Protein AF-A0A955DFS2-F1 (afdb_monomer_lite)

pLDDT: mean 90.97, std 10.96, range [37.75, 98.5]

Sequence (119 aa):
AGEAPHAYRSMLAGGVNVALGTDSILCLDTPDRISTLDEMRLLRRRDGTDPVTLLAMATIHGARALGFDEGLVEFSPGPMLGVLAVDGAGDDPLDAALRGNAPPRWVAGPFPCPPDALR

Foldseek 3Di:
DDDDPDCVVVCVVVVHLAADAQPDLVSDPCNPDGDLLVVLLVCCVPPVDDLVVSVCNHAQSVCVVVQFDSVQRDPDPDHHQFDKDAAADDPCRSSRSSPDDDDIDTPTDNDDQDPPGGD

Structure (mmCIF, N/CA/C/O backbone):
data_AF-A0A955DFS2-F1
#
_entry.id   AF-A0A955DFS2-F1
#
loop_
_atom_site.group_PDB
_atom_site.id
_atom_site.type_symbol
_atom_site.label_atom_id
_atom_site.label_alt_id
_atom_site.label_comp_id
_atom_site.label_asym_id
_atom_site.label_entity_id
_atom_site.label_seq_id
_atom_site.pdbx_PDB_ins_code
_atom_site.Cartn_x
_atom_site.Cartn_y
_atom_site.Cartn_z
_atom_site.occupancy
_atom_site.B_iso_or_equiv
_atom_site.auth_seq_id
_atom_site.auth_comp_id
_atom_site.auth_asym_id
_atom_site.auth_atom_id
_atom_site.pdbx_PDB_model_num
ATOM 1 N N . ALA A 1 1 ? -0.514 13.167 25.883 1.00 37.75 1 ALA A N 1
ATOM 2 C CA . ALA A 1 1 ? -1.988 13.134 25.859 1.00 37.75 1 ALA A CA 1
ATOM 3 C C . ALA A 1 1 ? -2.371 12.654 24.471 1.00 37.75 1 ALA A C 1
ATOM 5 O O . ALA A 1 1 ? -2.061 13.353 23.520 1.00 37.75 1 ALA A O 1
ATOM 6 N N . GLY A 1 2 ? -2.822 11.405 24.345 1.00 46.41 2 GLY A N 1
ATOM 7 C CA . GLY A 1 2 ? -2.987 10.758 23.041 1.00 46.41 2 GLY A CA 1
ATOM 8 C C . GLY A 1 2 ? -4.251 11.252 22.354 1.00 46.41 2 GLY A C 1
ATOM 9 O O . GLY A 1 2 ? -5.327 11.173 22.944 1.00 46.41 2 GLY A O 1
ATOM 10 N N . GLU A 1 3 ? -4.108 11.787 21.145 1.00 55.16 3 GLU A N 1
ATOM 11 C CA . GLU A 1 3 ? -5.237 12.095 20.272 1.00 55.16 3 GLU A CA 1
ATOM 12 C C . GLU A 1 3 ? -6.097 10.845 20.058 1.00 55.16 3 GLU A C 1
ATOM 14 O O . GLU A 1 3 ? -5.605 9.712 20.061 1.00 55.16 3 GLU A O 1
ATOM 19 N N . ALA A 1 4 ? -7.405 11.051 19.899 1.00 67.69 4 ALA A N 1
ATOM 20 C CA . ALA A 1 4 ? -8.310 9.971 19.541 1.00 67.69 4 ALA A CA 1
ATOM 21 C C . ALA A 1 4 ? -7.823 9.295 18.241 1.00 67.69 4 ALA A C 1
ATOM 23 O O . ALA A 1 4 ? -7.357 9.990 17.335 1.00 67.69 4 ALA A O 1
ATOM 24 N N . PRO A 1 5 ? -7.923 7.958 18.123 1.00 79.44 5 PRO A N 1
ATOM 25 C CA . PRO A 1 5 ? -7.498 7.260 16.917 1.00 79.44 5 PRO A CA 1
ATOM 26 C C . PRO A 1 5 ? -8.236 7.811 15.691 1.00 79.44 5 PRO A C 1
ATOM 28 O O . PRO A 1 5 ? -9.442 8.061 15.743 1.00 79.44 5 PRO A O 1
ATOM 31 N N . HIS A 1 6 ? -7.504 7.990 14.589 1.00 89.00 6 HIS A N 1
ATOM 32 C CA . HIS A 1 6 ? -8.045 8.530 13.343 1.00 89.00 6 HIS A CA 1
ATOM 33 C C . HIS A 1 6 ? -9.314 7.775 12.906 1.00 89.00 6 HIS A C 1
ATOM 35 O O . HIS A 1 6 ? -9.355 6.542 12.903 1.00 89.00 6 HIS A O 1
A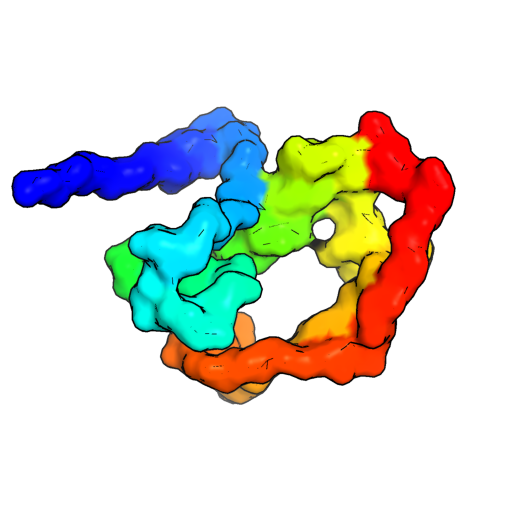TOM 41 N N . ALA A 1 7 ? -10.341 8.501 12.461 1.00 94.56 7 ALA A N 1
ATOM 42 C CA . ALA A 1 7 ? -11.666 7.957 12.145 1.00 94.56 7 ALA A CA 1
ATOM 43 C C . ALA A 1 7 ? -11.748 7.198 10.800 1.00 94.56 7 ALA A C 1
ATOM 45 O O . ALA A 1 7 ? -12.828 7.073 10.221 1.00 94.56 7 ALA A O 1
ATOM 46 N N . TYR A 1 8 ? -10.630 6.673 10.283 1.00 96.12 8 TYR A N 1
ATOM 47 C CA . TYR A 1 8 ? -10.581 6.114 8.924 1.00 96.12 8 TYR A CA 1
ATOM 48 C C . TYR A 1 8 ? -11.498 4.899 8.756 1.00 96.12 8 TYR A C 1
ATOM 50 O O . TYR A 1 8 ? -12.068 4.714 7.689 1.00 96.12 8 TYR A O 1
ATOM 58 N N . ARG A 1 9 ? -11.694 4.089 9.806 1.00 95.38 9 ARG A N 1
ATOM 59 C CA . ARG A 1 9 ? -12.617 2.946 9.745 1.00 95.38 9 ARG A CA 1
ATOM 60 C C . ARG A 1 9 ? -14.060 3.396 9.519 1.00 95.38 9 ARG A C 1
ATOM 62 O O . ARG A 1 9 ? -14.763 2.803 8.710 1.00 95.38 9 ARG A O 1
ATOM 69 N N . SER A 1 10 ? -14.485 4.464 10.195 1.00 96.50 10 SER A N 1
ATOM 70 C CA . SER A 1 10 ? -15.816 5.050 10.000 1.00 96.50 10 SER A CA 1
ATOM 71 C C . SER A 1 10 ? -15.948 5.687 8.617 1.00 96.50 10 SER A C 1
ATOM 73 O O . SER A 1 10 ? -16.996 5.573 7.993 1.00 96.50 10 SER A O 1
ATOM 75 N N . MET A 1 11 ? -14.880 6.313 8.114 1.00 97.75 11 MET A N 1
ATOM 76 C CA . MET A 1 11 ? -14.828 6.846 6.749 1.00 97.75 11 MET A CA 1
ATOM 77 C C . MET A 1 11 ? -14.973 5.729 5.704 1.00 97.75 11 MET A C 1
ATOM 79 O O . MET A 1 11 ? -15.831 5.832 4.831 1.00 97.75 11 MET A O 1
ATOM 83 N N . LEU A 1 12 ? -14.215 4.633 5.839 1.00 97.56 12 LEU A N 1
ATOM 84 C CA . LEU A 1 12 ? -14.329 3.445 4.985 1.00 97.56 12 LEU A CA 1
ATOM 85 C C . LEU A 1 12 ? -15.746 2.858 5.026 1.00 97.56 12 LEU A C 1
ATOM 87 O O . LEU A 1 12 ? -16.335 2.603 3.980 1.00 97.56 12 LEU A O 1
ATOM 91 N N . ALA A 1 13 ? -16.322 2.699 6.221 1.00 96.75 13 ALA A N 1
ATOM 92 C CA . ALA A 1 13 ? -17.693 2.212 6.387 1.00 96.75 13 ALA A CA 1
ATOM 93 C C . ALA A 1 13 ? -18.740 3.148 5.752 1.00 96.75 13 ALA A C 1
ATOM 95 O O . ALA A 1 13 ? -19.791 2.689 5.311 1.00 96.75 13 ALA A O 1
ATOM 96 N N . GLY A 1 14 ? -18.447 4.449 5.682 1.00 97.88 14 GLY A N 1
ATOM 97 C CA . GLY A 1 14 ? -19.254 5.455 4.992 1.00 97.88 14 GLY A CA 1
ATOM 98 C C . GLY A 1 14 ? -19.018 5.543 3.480 1.00 97.88 14 GLY A C 1
ATOM 99 O O . GLY A 1 14 ? -19.594 6.420 2.844 1.00 97.88 14 GLY A O 1
ATOM 100 N N . GLY A 1 15 ? -18.172 4.684 2.899 1.00 97.31 15 GLY A N 1
ATOM 101 C CA . GLY A 1 15 ? -17.862 4.687 1.465 1.00 97.31 15 GLY A CA 1
ATOM 102 C C . GLY A 1 15 ? -16.876 5.774 1.023 1.00 97.31 15 GLY A C 1
ATOM 103 O O . GLY A 1 15 ? -16.741 6.031 -0.172 1.00 97.31 15 GLY A O 1
ATOM 104 N N . VAL A 1 16 ? -16.180 6.424 1.959 1.00 98.31 16 VAL A N 1
ATOM 105 C CA . VAL A 1 16 ? -15.138 7.409 1.640 1.00 98.31 16 VAL A CA 1
ATOM 106 C C . VAL A 1 16 ? -13.901 6.692 1.095 1.00 98.31 16 VAL A C 1
ATOM 108 O O . VAL A 1 16 ? -13.440 5.705 1.670 1.00 98.31 16 VAL A O 1
ATOM 111 N N . ASN A 1 17 ? -13.315 7.224 0.018 1.00 98.06 17 ASN A N 1
ATOM 112 C CA . ASN A 1 17 ? -12.023 6.764 -0.488 1.00 98.06 17 ASN A CA 1
ATOM 113 C C . ASN A 1 17 ? -10.907 7.142 0.498 1.00 98.06 17 ASN A C 1
ATOM 115 O O . ASN A 1 17 ? -10.487 8.297 0.552 1.00 98.06 17 ASN A O 1
ATOM 119 N N . VAL A 1 18 ? -10.429 6.169 1.273 1.00 98.19 18 VAL A N 1
ATOM 120 C CA . VAL A 1 18 ? -9.313 6.358 2.208 1.00 98.19 18 VAL A CA 1
ATOM 121 C C . VAL A 1 18 ? -8.048 5.751 1.613 1.00 98.19 18 VAL A C 1
ATOM 123 O O . VAL A 1 18 ? -8.006 4.550 1.355 1.00 98.19 18 VAL A O 1
ATOM 126 N N . ALA A 1 19 ? -7.013 6.571 1.444 1.00 98.00 19 ALA A N 1
ATOM 127 C CA . ALA A 1 19 ? -5.682 6.148 1.020 1.00 98.00 19 ALA A CA 1
ATOM 128 C C . ALA A 1 19 ? -4.678 6.216 2.181 1.00 98.00 19 ALA A C 1
ATOM 130 O O . ALA A 1 19 ? -4.925 6.889 3.185 1.00 98.00 19 ALA A O 1
ATOM 131 N N . LEU A 1 20 ? -3.547 5.524 2.041 1.00 96.62 20 LEU A N 1
ATOM 132 C CA . LEU A 1 20 ? -2.426 5.626 2.977 1.00 96.62 20 LEU A CA 1
ATOM 133 C C . LEU A 1 20 ? -1.437 6.710 2.547 1.00 96.62 20 LEU A C 1
ATOM 135 O O . LEU A 1 20 ? -1.075 6.810 1.377 1.00 96.62 20 LEU A O 1
ATOM 139 N N . GLY A 1 21 ? -0.956 7.468 3.527 1.00 92.31 21 GLY A N 1
ATOM 140 C CA . GLY A 1 21 ? 0.165 8.386 3.392 1.00 92.31 21 GLY A CA 1
ATOM 141 C C . GLY A 1 21 ? 1.051 8.269 4.624 1.00 92.31 21 GLY A C 1
ATOM 142 O O . GLY A 1 21 ? 0.545 8.132 5.732 1.00 92.31 21 GLY A O 1
ATOM 143 N N . THR A 1 22 ? 2.363 8.307 4.420 1.00 88.06 22 THR A N 1
ATOM 144 C CA . THR A 1 22 ? 3.373 8.195 5.486 1.00 88.06 22 THR A CA 1
ATOM 145 C C . THR A 1 22 ? 3.568 9.492 6.266 1.00 88.06 22 THR A C 1
ATOM 147 O O . THR A 1 22 ? 4.25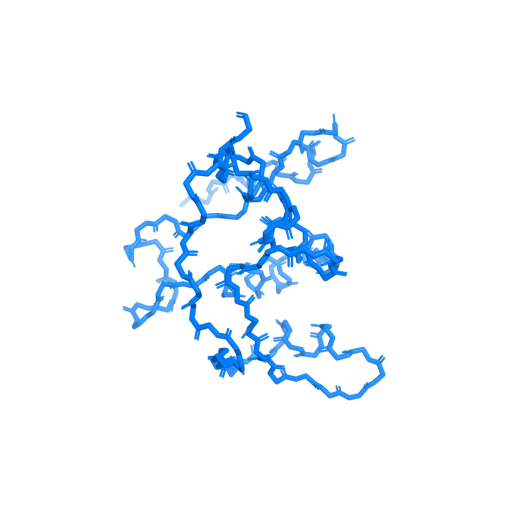8 9.497 7.278 1.00 88.06 22 THR A O 1
ATOM 150 N N . ASP A 1 23 ? 3.036 10.606 5.750 1.00 80.06 23 ASP A N 1
ATOM 151 C CA . ASP A 1 23 ? 3.483 11.951 6.120 1.00 80.06 23 ASP A CA 1
ATOM 152 C C . ASP A 1 23 ? 5.017 12.081 5.928 1.00 80.06 23 ASP A C 1
ATOM 154 O O . ASP A 1 23 ? 5.619 11.389 5.093 1.00 80.06 23 ASP A O 1
ATOM 158 N N . SER A 1 24 ? 5.655 12.999 6.648 1.00 74.25 24 SER A N 1
ATOM 159 C CA . SER A 1 24 ? 7.100 13.203 6.666 1.00 74.25 24 SER A CA 1
ATOM 160 C C . SER A 1 24 ? 7.835 12.191 7.554 1.00 74.25 24 SER A C 1
ATOM 162 O O . SER A 1 24 ? 7.270 11.604 8.472 1.00 74.25 24 SER A O 1
ATOM 164 N N . ILE A 1 25 ? 9.151 12.057 7.347 1.00 73.12 25 ILE A N 1
ATOM 165 C CA . ILE A 1 25 ? 10.027 11.168 8.136 1.00 73.12 25 ILE A CA 1
ATOM 166 C C . ILE A 1 25 ? 9.967 11.418 9.655 1.00 73.12 25 ILE A C 1
ATOM 168 O O . ILE A 1 25 ? 10.268 10.522 10.436 1.00 73.12 25 ILE A O 1
ATOM 172 N N . LEU A 1 26 ? 9.562 12.623 10.078 1.00 68.19 26 LEU A N 1
ATOM 173 C CA . LEU A 1 26 ? 9.408 12.993 11.490 1.00 68.19 26 LEU A CA 1
ATOM 174 C C . LEU A 1 26 ? 8.252 12.255 12.179 1.00 68.19 26 LEU A C 1
ATOM 176 O O . LEU A 1 26 ? 8.183 12.244 13.406 1.00 68.19 26 LEU A O 1
ATOM 180 N N . CYS A 1 27 ? 7.356 11.658 11.397 1.00 64.19 27 CYS A N 1
ATOM 181 C CA . CYS A 1 27 ? 6.148 10.988 11.858 1.00 64.19 27 CYS A CA 1
ATOM 182 C C . CYS A 1 27 ? 6.283 9.455 11.874 1.00 64.19 27 CYS A C 1
ATOM 184 O O . CYS A 1 27 ? 5.307 8.775 12.181 1.00 64.19 27 CYS A O 1
ATOM 186 N N . LEU A 1 28 ? 7.464 8.909 11.548 1.00 64.31 28 LEU A N 1
ATOM 187 C CA . LEU A 1 28 ? 7.667 7.474 11.334 1.00 64.31 28 LEU A CA 1
ATOM 188 C C . LEU A 1 28 ? 8.429 6.794 12.475 1.00 64.31 28 LEU A C 1
ATOM 190 O O . LEU A 1 28 ? 9.473 7.267 12.919 1.00 64.31 28 LEU A O 1
ATOM 194 N N . ASP A 1 29 ? 7.967 5.598 12.847 1.00 67.81 29 ASP A N 1
ATOM 195 C CA . ASP A 1 29 ? 8.680 4.683 13.754 1.00 67.81 29 ASP A CA 1
ATOM 196 C C . ASP A 1 29 ? 9.889 3.998 13.076 1.00 67.81 29 ASP A C 1
ATOM 198 O O . ASP A 1 29 ? 10.706 3.353 13.737 1.00 67.81 29 ASP A O 1
ATOM 202 N N . THR A 1 30 ? 10.012 4.134 11.751 1.00 64.31 30 THR A N 1
ATOM 203 C CA . THR A 1 30 ? 11.130 3.654 10.925 1.00 64.31 30 THR A CA 1
ATOM 204 C C . THR A 1 30 ? 11.881 4.845 10.322 1.00 64.31 30 THR A C 1
ATOM 206 O O . THR A 1 30 ? 11.694 5.167 9.148 1.00 64.31 30 THR A O 1
ATOM 209 N N . PRO A 1 31 ? 12.727 5.548 11.096 1.00 69.06 31 PRO A N 1
ATOM 210 C CA . PRO A 1 31 ? 13.369 6.786 10.648 1.00 69.06 31 PRO A CA 1
ATOM 211 C C . PRO A 1 31 ? 14.369 6.576 9.499 1.00 69.06 31 PRO A C 1
ATOM 213 O O . PRO A 1 31 ? 14.875 7.541 8.937 1.00 69.06 31 PRO A O 1
ATOM 216 N N . ASP A 1 32 ? 14.680 5.329 9.153 1.00 76.56 32 ASP A N 1
ATOM 217 C CA . ASP A 1 32 ? 15.550 4.936 8.051 1.00 76.56 32 ASP A CA 1
ATOM 218 C C . ASP A 1 32 ? 14.809 4.747 6.714 1.00 76.56 32 ASP A C 1
ATOM 220 O O . ASP A 1 32 ? 15.467 4.645 5.676 1.00 76.56 32 ASP A O 1
ATOM 224 N N . ARG A 1 33 ? 13.464 4.713 6.698 1.00 79.38 33 ARG A N 1
ATOM 225 C CA . ARG A 1 33 ? 12.686 4.523 5.461 1.00 79.38 33 ARG A CA 1
ATOM 226 C C . ARG A 1 33 ? 11.263 5.084 5.521 1.00 79.38 33 ARG A C 1
ATOM 228 O O . ARG A 1 33 ? 10.575 4.979 6.527 1.00 79.38 33 ARG A O 1
ATOM 235 N N . ILE A 1 34 ? 10.804 5.601 4.381 1.00 85.56 34 ILE A N 1
ATOM 236 C CA . ILE A 1 34 ? 9.432 6.076 4.158 1.00 85.56 34 ILE A CA 1
ATOM 237 C C . ILE A 1 34 ? 8.724 5.063 3.251 1.00 85.56 34 ILE A C 1
ATOM 239 O O . ILE A 1 34 ? 9.129 4.892 2.100 1.00 85.56 34 ILE A O 1
ATOM 243 N N . SER A 1 35 ? 7.709 4.354 3.760 1.00 90.88 35 SER A N 1
ATOM 244 C CA . SER A 1 35 ? 7.062 3.258 3.024 1.00 90.88 35 SER A CA 1
ATOM 245 C C . SER A 1 35 ? 5.587 3.073 3.373 1.00 90.88 35 SER A C 1
ATOM 247 O O . SER A 1 35 ? 5.233 2.802 4.517 1.00 90.88 35 SER A O 1
ATOM 249 N N . THR A 1 36 ? 4.726 3.070 2.354 1.00 94.69 36 THR A N 1
ATOM 250 C CA . THR A 1 36 ? 3.300 2.737 2.500 1.00 94.69 36 THR A CA 1
ATOM 251 C C . THR A 1 36 ? 3.078 1.316 3.031 1.00 94.69 36 THR A C 1
ATOM 253 O O . THR A 1 36 ? 2.100 1.064 3.730 1.00 94.69 36 THR A O 1
ATOM 256 N N . LEU A 1 37 ? 3.996 0.377 2.761 1.00 96.00 37 LEU A N 1
ATOM 257 C CA . LEU A 1 37 ? 3.919 -0.977 3.322 1.00 96.00 37 LEU A CA 1
ATOM 258 C C . LEU A 1 37 ? 4.073 -0.965 4.849 1.00 96.00 37 LEU A C 1
ATOM 260 O O . LEU A 1 37 ? 3.441 -1.766 5.536 1.00 96.00 37 LEU A O 1
ATOM 264 N N . ASP A 1 38 ? 4.885 -0.061 5.393 1.00 94.31 38 ASP A N 1
ATOM 265 C CA . ASP A 1 38 ? 5.040 0.051 6.842 1.00 94.31 38 ASP A CA 1
ATOM 266 C C . ASP A 1 38 ? 3.798 0.659 7.496 1.00 94.31 38 ASP A C 1
ATOM 268 O O . ASP A 1 38 ? 3.393 0.179 8.555 1.00 94.31 38 ASP A O 1
ATOM 272 N N . GLU A 1 39 ? 3.104 1.574 6.814 1.00 94.75 39 GLU A N 1
ATOM 273 C CA . GLU A 1 39 ? 1.785 2.054 7.247 1.00 94.75 39 GLU A CA 1
ATOM 274 C C . GLU A 1 39 ? 0.736 0.934 7.256 1.00 94.75 39 GLU A C 1
ATOM 276 O O . GLU A 1 39 ? -0.023 0.791 8.218 1.00 94.75 39 GLU A O 1
ATOM 281 N N . MET A 1 40 ? 0.725 0.064 6.236 1.00 97.19 40 MET A N 1
ATOM 282 C CA . MET A 1 40 ? -0.141 -1.123 6.236 1.00 97.19 40 MET A CA 1
ATOM 283 C C . MET A 1 40 ? 0.154 -2.013 7.449 1.00 97.19 40 MET A C 1
ATOM 285 O O . MET A 1 40 ? -0.761 -2.435 8.155 1.00 97.19 40 MET A O 1
ATOM 289 N N . ARG A 1 41 ? 1.434 -2.278 7.732 1.00 96.06 41 ARG A N 1
ATOM 290 C CA . ARG A 1 41 ? 1.865 -3.090 8.880 1.00 96.06 41 ARG A CA 1
ATOM 291 C C . ARG A 1 41 ? 1.499 -2.439 10.214 1.00 96.06 41 ARG A C 1
ATOM 293 O O . ARG A 1 41 ? 1.073 -3.137 11.135 1.00 96.06 41 ARG A O 1
ATOM 300 N N . LEU A 1 42 ? 1.637 -1.118 10.325 1.00 93.56 42 LEU A N 1
ATOM 301 C CA . LEU A 1 42 ? 1.245 -0.349 11.504 1.00 93.56 42 LEU A CA 1
ATOM 302 C C . LEU A 1 42 ? -0.252 -0.501 11.772 1.00 93.56 42 LEU A C 1
ATOM 304 O O . LEU A 1 42 ? -0.628 -0.910 12.871 1.00 93.56 42 LEU A O 1
ATOM 308 N N . LEU A 1 43 ? -1.103 -0.244 10.776 1.00 95.38 43 LEU A N 1
ATOM 309 C CA . LEU A 1 43 ? -2.549 -0.399 10.928 1.00 95.38 43 LEU A CA 1
ATOM 310 C C . LEU A 1 43 ? -2.938 -1.863 11.158 1.00 95.38 43 LEU A C 1
ATOM 312 O O . LEU A 1 43 ? -3.803 -2.143 11.982 1.00 95.38 43 LEU A O 1
ATOM 316 N N . ARG A 1 44 ? -2.268 -2.833 10.529 1.00 96.38 44 ARG A N 1
ATOM 317 C CA . ARG A 1 44 ? -2.525 -4.248 10.823 1.00 96.38 44 ARG A CA 1
ATOM 318 C C . ARG A 1 44 ? -2.250 -4.580 12.292 1.00 96.38 44 ARG A C 1
ATOM 320 O O . ARG A 1 44 ? -3.083 -5.219 12.926 1.00 96.38 44 ARG A O 1
ATOM 327 N N . ARG A 1 45 ? -1.118 -4.128 12.847 1.00 94.94 45 ARG A N 1
ATOM 328 C CA . ARG A 1 45 ? -0.734 -4.384 14.249 1.00 94.94 45 ARG A CA 1
ATOM 329 C C . ARG A 1 45 ? -1.579 -3.612 15.260 1.00 94.94 45 ARG A C 1
ATOM 331 O O . ARG A 1 45 ? -2.027 -4.199 16.239 1.00 94.94 45 ARG A O 1
ATOM 338 N N . ARG A 1 46 ? -1.761 -2.306 15.050 1.00 93.75 46 ARG A N 1
ATOM 339 C CA . ARG A 1 46 ? -2.474 -1.414 15.977 1.00 93.75 46 ARG A CA 1
ATOM 340 C C . ARG A 1 46 ? -3.975 -1.670 15.954 1.00 93.75 46 ARG A C 1
ATOM 342 O O . ARG A 1 46 ? -4.618 -1.703 16.998 1.00 93.75 46 ARG A O 1
ATOM 349 N N . ASP A 1 47 ? -4.511 -1.849 14.752 1.00 95.06 47 ASP A N 1
ATOM 350 C CA . ASP A 1 47 ? -5.940 -1.772 14.495 1.00 95.06 47 ASP A CA 1
ATOM 351 C C . ASP A 1 47 ? -6.550 -3.111 14.057 1.00 95.06 47 ASP A C 1
ATOM 353 O O . ASP A 1 47 ? -7.775 -3.223 14.003 1.00 95.06 47 ASP A O 1
ATOM 357 N N . GLY A 1 48 ? -5.751 -4.130 13.731 1.00 95.50 48 GLY A N 1
ATOM 358 C CA . GLY A 1 48 ? -6.279 -5.399 13.222 1.00 95.50 48 GLY A CA 1
ATOM 359 C C . GLY A 1 48 ? -7.021 -5.250 11.893 1.00 95.50 48 GLY A C 1
ATOM 360 O O . GLY A 1 48 ? -7.852 -6.094 11.562 1.00 95.50 48 GLY A O 1
ATOM 361 N N . THR A 1 49 ? -6.754 -4.177 11.142 1.00 96.56 49 THR A N 1
ATOM 362 C CA . THR A 1 49 ? -7.443 -3.880 9.881 1.00 96.56 49 THR A CA 1
ATOM 363 C C . THR A 1 49 ? -7.220 -5.002 8.879 1.00 96.56 49 THR A C 1
ATOM 365 O O . THR A 1 49 ? -6.158 -5.631 8.858 1.00 96.56 49 THR A O 1
ATOM 368 N N . ASP A 1 50 ? -8.257 -5.293 8.102 1.00 97.31 50 ASP A N 1
ATOM 369 C CA . ASP A 1 50 ? -8.252 -6.356 7.108 1.00 97.31 50 ASP A CA 1
ATOM 370 C C . ASP A 1 50 ? -7.111 -6.160 6.078 1.00 97.31 50 ASP A C 1
ATOM 372 O O . ASP A 1 50 ? -6.969 -5.057 5.535 1.00 97.31 50 ASP A O 1
ATOM 376 N N . PRO A 1 51 ? -6.285 -7.190 5.803 1.00 97.69 51 PRO A N 1
ATOM 377 C CA . PRO A 1 51 ? -5.151 -7.074 4.889 1.00 97.69 51 PRO A CA 1
ATOM 378 C C . PRO A 1 51 ? -5.516 -6.636 3.465 1.00 97.69 51 PRO A C 1
ATOM 380 O O . PRO A 1 51 ? -4.780 -5.851 2.864 1.00 97.69 51 PRO A O 1
ATOM 383 N N . VAL A 1 52 ? -6.651 -7.095 2.928 1.00 97.69 52 VAL A N 1
ATOM 384 C CA . VAL A 1 52 ? -7.106 -6.730 1.575 1.00 97.69 52 VAL A CA 1
ATOM 385 C C . VAL A 1 52 ? -7.519 -5.261 1.528 1.00 97.69 52 VAL A C 1
ATOM 387 O O . VAL A 1 52 ? -7.154 -4.537 0.602 1.00 97.69 52 VAL A O 1
ATOM 390 N N . THR A 1 53 ? -8.200 -4.787 2.570 1.00 98.25 53 THR A N 1
ATOM 391 C CA . THR A 1 53 ? -8.540 -3.370 2.743 1.00 98.25 53 THR A CA 1
ATOM 392 C C . THR A 1 53 ? -7.280 -2.504 2.775 1.00 98.25 53 THR A C 1
ATOM 394 O O . THR A 1 53 ? -7.214 -1.490 2.084 1.00 98.25 53 THR A O 1
ATOM 397 N N . LEU A 1 54 ? -6.249 -2.915 3.519 1.00 98.38 54 LEU A N 1
ATOM 398 C CA . LEU A 1 54 ? -4.972 -2.194 3.576 1.00 98.38 54 LEU A CA 1
ATOM 399 C C . LEU A 1 54 ? -4.266 -2.158 2.216 1.00 98.38 54 LEU A C 1
ATOM 401 O O . LEU A 1 54 ? -3.726 -1.118 1.841 1.00 98.38 54 LEU A O 1
ATOM 405 N N . LEU A 1 55 ? -4.307 -3.258 1.458 1.00 97.88 55 LEU A N 1
ATOM 406 C CA . LEU A 1 55 ? -3.769 -3.303 0.100 1.00 97.88 55 LEU A CA 1
ATOM 407 C C . LEU A 1 55 ? -4.503 -2.334 -0.831 1.00 97.88 55 LEU A C 1
ATOM 409 O O . LEU A 1 55 ? -3.848 -1.594 -1.563 1.00 97.88 55 LEU A O 1
ATOM 413 N N . ALA A 1 56 ? -5.835 -2.268 -0.762 1.00 98.25 56 ALA A N 1
ATOM 414 C CA . ALA A 1 56 ? -6.620 -1.311 -1.538 1.00 98.25 56 ALA A CA 1
ATOM 415 C C . ALA A 1 56 ? -6.286 0.147 -1.167 1.00 98.25 56 ALA A C 1
ATOM 417 O O . ALA A 1 56 ? -6.073 0.975 -2.054 1.00 98.25 56 ALA A O 1
ATOM 418 N N . MET A 1 57 ? -6.155 0.448 0.133 1.00 98.50 57 MET A N 1
ATOM 419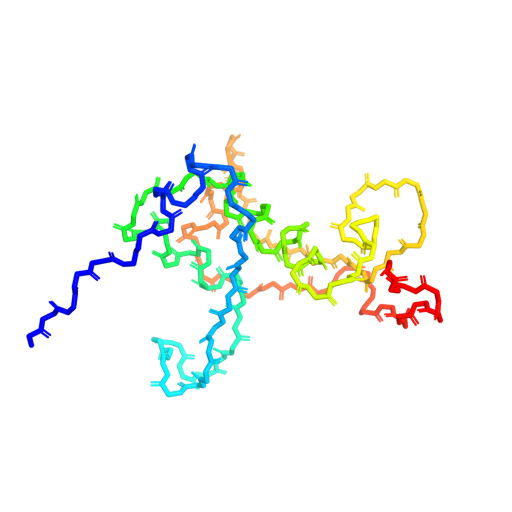 C CA . MET A 1 57 ? -5.755 1.774 0.627 1.00 98.50 57 MET A CA 1
ATOM 420 C C . MET A 1 57 ? -4.356 2.194 0.140 1.00 98.50 57 MET A C 1
ATOM 422 O O . MET A 1 57 ? -4.113 3.379 -0.086 1.00 98.50 57 MET A O 1
ATOM 426 N N . ALA A 1 58 ? -3.443 1.232 -0.021 1.00 97.75 58 ALA A N 1
ATOM 427 C CA . ALA A 1 58 ? -2.077 1.451 -0.496 1.00 97.75 58 ALA A CA 1
ATOM 428 C C . ALA A 1 58 ? -1.941 1.518 -2.028 1.00 97.75 58 ALA A C 1
ATOM 430 O O . ALA A 1 58 ? -0.895 1.938 -2.519 1.00 97.75 58 ALA A O 1
ATOM 431 N N . THR A 1 59 ? -2.955 1.075 -2.778 1.00 97.75 59 THR A N 1
ATOM 432 C CA . THR A 1 59 ? -2.907 0.945 -4.244 1.00 97.75 59 THR A CA 1
ATOM 433 C C . THR A 1 59 ? -4.034 1.743 -4.894 1.00 97.75 59 THR A C 1
ATOM 435 O O . THR A 1 59 ? -3.899 2.952 -5.071 1.00 97.75 59 THR A O 1
ATOM 438 N N . ILE A 1 60 ? -5.162 1.107 -5.211 1.00 97.94 60 ILE A N 1
ATOM 439 C CA . ILE A 1 60 ? -6.260 1.695 -5.983 1.00 97.94 60 ILE A CA 1
ATOM 440 C C . ILE A 1 60 ? -6.862 2.941 -5.321 1.00 97.94 60 ILE A C 1
ATOM 442 O O . ILE A 1 60 ? -7.191 3.902 -6.011 1.00 97.94 60 ILE A O 1
ATOM 446 N N . HIS A 1 61 ? -6.947 3.005 -3.987 1.00 98.50 61 HIS A N 1
ATOM 447 C CA . HIS A 1 61 ? -7.428 4.215 -3.312 1.00 98.50 61 HIS A CA 1
ATOM 448 C C . HIS A 1 61 ? -6.411 5.355 -3.385 1.00 98.50 61 HIS A C 1
ATOM 450 O O . HIS A 1 61 ? -6.809 6.519 -3.462 1.00 98.50 61 HIS A O 1
ATOM 456 N N . GLY A 1 62 ? -5.115 5.028 -3.367 1.00 97.50 62 GLY A N 1
ATOM 457 C CA . GLY A 1 62 ? -4.029 5.983 -3.568 1.00 97.50 62 GLY A CA 1
ATOM 458 C C . GLY A 1 62 ? -4.038 6.545 -4.986 1.00 97.50 62 GLY A C 1
ATOM 459 O O . GLY A 1 62 ? -4.010 7.761 -5.152 1.00 97.50 62 GLY A O 1
ATOM 460 N N . ALA A 1 63 ? -4.183 5.680 -5.996 1.00 96.62 63 ALA A N 1
ATOM 461 C CA . ALA A 1 63 ? -4.349 6.100 -7.387 1.00 96.62 63 ALA A CA 1
ATOM 462 C C . ALA A 1 63 ? -5.548 7.049 -7.540 1.00 96.62 63 ALA A C 1
ATOM 464 O O . ALA A 1 63 ? -5.377 8.167 -8.021 1.00 96.62 63 ALA A O 1
ATOM 465 N N . ARG A 1 64 ? -6.722 6.676 -7.008 1.00 97.38 64 ARG A N 1
ATOM 466 C CA . ARG A 1 64 ? -7.915 7.543 -6.985 1.00 97.38 64 ARG A CA 1
ATOM 467 C C . ARG A 1 64 ? -7.663 8.885 -6.299 1.00 97.38 64 ARG A C 1
ATOM 469 O O . ARG A 1 64 ? -8.059 9.916 -6.829 1.00 97.38 64 ARG A O 1
ATOM 476 N N . ALA A 1 65 ? -7.013 8.886 -5.135 1.00 97.06 65 ALA A N 1
ATOM 477 C CA . ALA A 1 65 ? -6.734 10.107 -4.377 1.00 97.06 65 ALA A CA 1
ATOM 478 C C . ALA A 1 65 ? -5.778 11.061 -5.115 1.00 97.06 65 ALA A C 1
ATOM 480 O O . ALA A 1 65 ? -5.870 12.274 -4.943 1.00 97.06 65 ALA A O 1
ATOM 481 N N . LEU A 1 66 ? -4.884 10.513 -5.941 1.00 95.31 66 LEU A N 1
ATOM 482 C CA . LEU A 1 66 ? -3.935 11.261 -6.765 1.00 95.31 66 LEU A CA 1
ATOM 483 C C . LEU A 1 66 ? -4.481 11.614 -8.161 1.00 95.31 66 LEU A C 1
ATOM 485 O O . LEU A 1 66 ? -3.805 12.321 -8.904 1.00 95.31 66 LEU A O 1
ATOM 489 N N . GLY A 1 67 ? -5.676 11.137 -8.525 1.00 95.94 67 GLY A N 1
ATOM 490 C CA . GLY A 1 67 ? -6.261 11.328 -9.855 1.00 95.94 67 GLY A CA 1
ATOM 491 C C . GLY A 1 67 ? -5.656 10.438 -10.945 1.00 95.94 67 GLY A C 1
ATOM 492 O O . GLY A 1 67 ? -5.830 10.729 -12.123 1.00 95.94 67 GLY A O 1
ATOM 493 N N . PHE A 1 68 ? -4.944 9.369 -10.582 1.00 95.69 68 PHE A N 1
ATOM 494 C CA . PHE A 1 68 ? -4.397 8.404 -11.536 1.00 95.69 68 PHE A CA 1
ATOM 495 C C . PHE A 1 68 ? -5.420 7.339 -11.938 1.00 95.69 68 PHE A C 1
ATOM 497 O O . PHE A 1 68 ? -6.317 6.983 -11.169 1.00 95.69 68 PHE A O 1
ATOM 504 N N . ASP A 1 69 ? -5.237 6.777 -13.133 1.00 94.69 69 ASP A N 1
ATOM 505 C CA . ASP A 1 69 ? -5.922 5.558 -13.542 1.00 94.69 69 ASP A CA 1
ATOM 506 C C . ASP A 1 69 ? -5.557 4.387 -12.615 1.00 94.69 69 ASP A C 1
ATOM 508 O O . ASP A 1 69 ? -4.392 4.035 -12.447 1.00 94.69 69 ASP A O 1
ATOM 512 N N . GLU A 1 70 ? -6.572 3.766 -12.014 1.00 95.50 70 GLU A N 1
ATOM 513 C CA . GLU A 1 70 ? -6.422 2.594 -11.147 1.00 95.50 70 GLU A CA 1
ATOM 514 C C . GLU A 1 70 ? -5.786 1.408 -11.876 1.00 95.50 70 GLU A C 1
ATOM 516 O O . GLU A 1 70 ? -5.028 0.662 -11.260 1.00 95.50 70 GLU A O 1
ATOM 521 N N . GLY A 1 71 ? -6.007 1.281 -13.193 1.00 94.88 71 GLY A N 1
ATOM 522 C CA . GLY A 1 71 ? -5.415 0.214 -14.006 1.00 94.88 71 GLY A CA 1
ATOM 523 C C . GLY A 1 71 ? -3.883 0.194 -13.959 1.00 94.88 71 GLY A C 1
ATOM 524 O O . GLY A 1 71 ? -3.270 -0.856 -14.110 1.00 94.88 71 GLY A O 1
ATOM 525 N N . LEU A 1 72 ? -3.256 1.332 -13.642 1.00 95.44 72 LEU A N 1
ATOM 526 C CA . LEU A 1 72 ? -1.806 1.465 -13.509 1.00 95.44 72 LEU A CA 1
ATOM 527 C C . LEU A 1 72 ? -1.220 0.758 -12.276 1.00 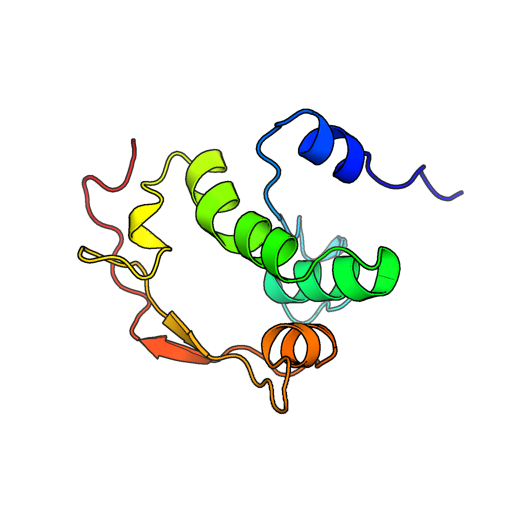95.44 72 LEU A C 1
ATOM 529 O O . LEU A 1 72 ? -0.005 0.532 -12.221 1.00 95.44 72 LEU A O 1
ATOM 533 N N . VAL A 1 73 ? -2.062 0.440 -11.288 1.00 95.94 73 VAL A N 1
ATOM 534 C CA . VAL A 1 73 ? -1.695 -0.213 -10.018 1.00 95.94 73 VAL A CA 1
ATOM 535 C C . VAL A 1 73 ? -2.503 -1.491 -9.755 1.00 95.94 73 VAL A C 1
ATOM 537 O O . VAL A 1 73 ? -2.460 -2.035 -8.652 1.00 95.94 73 VAL A O 1
ATOM 540 N N . GLU A 1 74 ? -3.216 -1.992 -10.763 1.00 95.06 74 GLU A N 1
ATOM 541 C CA . GLU A 1 74 ? -3.970 -3.244 -10.727 1.00 95.06 74 GLU A CA 1
ATOM 542 C C . GLU A 1 74 ? -3.317 -4.313 -11.602 1.00 95.06 74 GLU A C 1
ATOM 544 O O . GLU A 1 74 ? -2.719 -4.024 -12.634 1.00 95.06 74 GLU A O 1
ATOM 549 N N . PHE A 1 75 ? -3.505 -5.585 -11.247 1.00 94.25 75 PHE A N 1
ATOM 550 C CA . PHE A 1 75 ? -3.176 -6.694 -12.144 1.00 94.25 75 PHE A CA 1
ATOM 551 C C . PHE A 1 75 ? -4.278 -6.895 -13.192 1.00 94.25 75 PHE A C 1
ATOM 553 O O . PHE A 1 75 ? -5.007 -7.886 -13.166 1.00 94.25 75 PHE A O 1
ATOM 560 N N . SER A 1 76 ? -4.393 -5.948 -14.120 1.00 91.56 76 SER A N 1
ATOM 561 C CA . SER A 1 76 ? -5.311 -5.993 -15.259 1.00 91.56 76 SER A CA 1
ATOM 562 C C . SER A 1 76 ? -4.556 -5.787 -16.585 1.00 91.56 76 SER A C 1
ATOM 564 O O . SER A 1 76 ? -3.415 -5.317 -16.589 1.00 91.56 76 SER A O 1
ATOM 566 N N . PRO A 1 77 ? -5.115 -6.208 -17.737 1.00 91.19 77 PRO A N 1
ATOM 567 C CA . PRO A 1 77 ? -4.479 -5.962 -19.029 1.00 91.19 77 PRO A CA 1
ATOM 568 C C . PRO A 1 77 ? -4.343 -4.460 -19.311 1.00 91.19 77 PRO A C 1
ATOM 570 O O . PRO A 1 77 ? -5.346 -3.753 -19.364 1.00 91.19 77 PRO A O 1
ATOM 573 N N . GLY A 1 78 ? -3.119 -3.987 -19.551 1.00 90.12 78 GLY A N 1
ATOM 574 C CA . GLY A 1 78 ? -2.848 -2.573 -19.811 1.00 90.12 78 GLY A CA 1
ATOM 575 C C . GLY A 1 78 ? -1.444 -2.142 -19.375 1.00 90.12 78 GLY A C 1
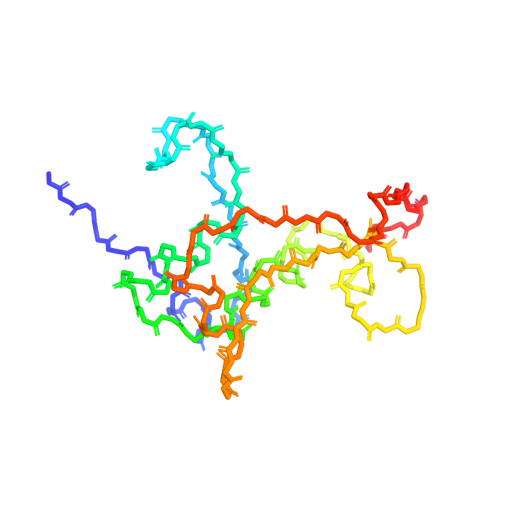ATOM 576 O O . GLY A 1 78 ? -0.626 -2.991 -19.006 1.00 90.12 78 GLY A O 1
ATOM 577 N N . PRO A 1 79 ? -1.134 -0.836 -19.455 1.00 91.94 79 PRO A N 1
ATOM 578 C CA . PRO A 1 79 ? 0.074 -0.279 -18.858 1.00 91.94 79 PRO A CA 1
ATOM 579 C C . PRO A 1 79 ? 0.033 -0.391 -17.325 1.00 91.94 79 PRO A C 1
ATOM 581 O O . PRO A 1 79 ? -1.024 -0.297 -16.714 1.00 91.94 79 PRO A O 1
ATOM 584 N N . MET A 1 80 ? 1.201 -0.550 -16.704 1.00 94.12 80 MET A N 1
ATOM 585 C CA . MET A 1 80 ? 1.371 -0.669 -15.252 1.00 94.12 80 MET A CA 1
ATOM 586 C C . MET A 1 80 ? 2.606 0.125 -14.816 1.00 94.12 80 MET A C 1
ATOM 588 O O . MET A 1 80 ? 3.565 0.226 -15.579 1.00 94.12 80 MET A O 1
ATOM 592 N N . LEU A 1 81 ? 2.612 0.663 -13.591 1.00 95.25 81 LEU A N 1
ATOM 593 C CA . LEU A 1 81 ? 3.748 1.432 -13.047 1.00 95.25 81 LEU A CA 1
ATOM 594 C C . LEU A 1 81 ? 4.862 0.553 -12.466 1.00 95.25 81 LEU A C 1
ATOM 596 O O . LEU A 1 81 ? 5.999 0.996 -12.328 1.00 95.25 81 LEU A O 1
ATOM 600 N N . GLY A 1 82 ? 4.561 -0.703 -12.159 1.00 96.06 82 GLY A N 1
ATOM 601 C CA . GLY A 1 82 ? 5.523 -1.733 -11.791 1.00 96.06 82 GLY A CA 1
ATOM 602 C C . GLY A 1 82 ? 4.949 -2.716 -10.777 1.00 96.06 82 GLY A C 1
ATOM 603 O O . GLY A 1 82 ? 3.794 -2.620 -10.375 1.00 96.06 82 GLY A O 1
ATOM 604 N N . VAL A 1 83 ? 5.779 -3.670 -10.364 1.00 96.88 83 VAL A N 1
ATOM 605 C CA . VAL A 1 83 ? 5.416 -4.739 -9.436 1.00 96.88 83 VAL A CA 1
ATOM 606 C C . VAL A 1 83 ? 6.482 -4.863 -8.357 1.00 96.88 83 VAL A C 1
ATOM 608 O O . VAL A 1 83 ? 7.675 -5.021 -8.643 1.00 96.88 83 VAL A O 1
ATOM 611 N N . LEU A 1 84 ? 6.024 -4.845 -7.107 1.00 96.94 84 LEU A N 1
ATOM 612 C CA . LEU A 1 84 ? 6.828 -5.120 -5.926 1.00 96.94 84 LEU A CA 1
ATOM 613 C C . LEU A 1 84 ? 6.518 -6.527 -5.408 1.00 96.94 84 LEU A C 1
ATOM 615 O O . LEU A 1 84 ? 5.358 -6.886 -5.225 1.00 96.94 84 LEU A O 1
ATOM 619 N N . ALA A 1 85 ? 7.557 -7.307 -5.126 1.00 96.88 85 ALA A N 1
ATOM 620 C CA . ALA A 1 85 ? 7.442 -8.525 -4.338 1.00 96.88 85 ALA A CA 1
ATOM 621 C C . ALA A 1 85 ? 7.671 -8.217 -2.857 1.00 96.88 85 ALA A C 1
ATOM 623 O O . ALA A 1 85 ? 8.599 -7.488 -2.495 1.00 96.88 85 ALA A O 1
ATOM 624 N N . VAL A 1 86 ? 6.842 -8.824 -2.012 1.00 96.25 86 VAL A N 1
ATOM 625 C CA . VAL A 1 86 ? 6.937 -8.774 -0.552 1.00 96.25 86 VAL A CA 1
ATOM 626 C C . VAL A 1 86 ? 7.007 -10.203 -0.037 1.00 96.25 86 VAL A C 1
ATOM 628 O O . VAL A 1 86 ? 6.304 -11.077 -0.541 1.00 96.25 86 VAL A O 1
ATOM 631 N N . ASP A 1 87 ? 7.859 -10.446 0.953 1.00 96.25 87 ASP A N 1
ATOM 632 C CA . ASP A 1 87 ? 7.988 -11.776 1.534 1.00 96.25 87 ASP A CA 1
ATOM 633 C C . ASP A 1 87 ? 6.762 -12.103 2.399 1.00 96.25 87 ASP A C 1
ATOM 635 O O . ASP A 1 87 ? 6.456 -11.401 3.363 1.00 96.25 87 ASP A O 1
ATOM 639 N N . GLY A 1 88 ? 6.083 -13.192 2.051 1.00 94.38 88 GLY A N 1
ATOM 640 C CA . GLY A 1 88 ? 4.941 -13.759 2.760 1.00 94.38 88 GLY A CA 1
ATOM 641 C C . GLY A 1 88 ? 4.839 -15.247 2.431 1.00 94.38 88 GLY A C 1
ATOM 642 O O . GLY A 1 88 ? 5.095 -15.648 1.297 1.00 94.38 88 GLY A O 1
ATOM 643 N N . ALA A 1 89 ? 4.534 -16.079 3.425 1.00 91.44 89 ALA A N 1
ATOM 644 C CA . ALA A 1 89 ? 4.499 -17.533 3.281 1.00 91.44 89 ALA A CA 1
ATOM 645 C C . ALA A 1 89 ? 3.363 -18.145 4.111 1.00 91.44 89 ALA A C 1
ATOM 647 O O . ALA A 1 89 ? 2.905 -17.539 5.079 1.00 91.44 89 ALA A O 1
ATOM 648 N N . GLY A 1 90 ? 2.962 -19.366 3.753 1.00 93.00 90 GLY A N 1
ATOM 649 C CA . GLY A 1 90 ? 1.858 -20.091 4.387 1.00 93.00 90 GLY A CA 1
ATOM 650 C C . GLY A 1 90 ? 0.525 -19.894 3.665 1.00 93.00 90 GLY A C 1
ATOM 651 O O . GLY A 1 90 ? 0.499 -19.467 2.512 1.00 93.00 90 GLY A O 1
ATOM 652 N N . ASP A 1 91 ? -0.567 -20.225 4.356 1.00 93.06 91 ASP A N 1
ATOM 653 C CA . ASP A 1 91 ? -1.920 -20.241 3.779 1.00 93.06 91 ASP A CA 1
ATOM 654 C C . ASP A 1 91 ? -2.493 -18.831 3.539 1.00 93.06 91 ASP A C 1
ATOM 656 O O . ASP A 1 91 ? -3.304 -18.644 2.635 1.00 93.06 91 ASP A O 1
ATOM 660 N N . ASP A 1 92 ? -2.041 -17.833 4.310 1.00 95.25 92 ASP A N 1
ATOM 661 C CA . ASP A 1 92 ? -2.357 -16.412 4.111 1.00 95.25 92 ASP A CA 1
ATOM 662 C C . ASP A 1 92 ? -1.058 -15.599 3.941 1.00 95.25 92 ASP A C 1
ATOM 664 O O . ASP A 1 92 ? -0.523 -15.032 4.904 1.00 95.25 92 ASP A O 1
ATOM 668 N N . PRO A 1 93 ? -0.498 -15.559 2.717 1.00 96.06 93 PRO A N 1
ATOM 669 C CA . PRO A 1 93 ? 0.761 -14.871 2.462 1.00 96.06 93 PRO A CA 1
ATOM 670 C C . PRO A 1 93 ? 0.649 -13.350 2.633 1.00 96.06 93 PRO A C 1
ATOM 672 O O . PRO A 1 93 ? 1.651 -12.708 2.949 1.00 96.06 93 PRO A O 1
ATOM 675 N N . LEU A 1 94 ? -0.543 -12.763 2.463 1.00 96.06 94 LEU A N 1
ATOM 676 C CA . LEU A 1 94 ? -0.741 -11.323 2.618 1.00 96.06 94 LEU A CA 1
ATOM 677 C C . LEU A 1 94 ? -0.714 -10.925 4.099 1.00 96.06 94 LEU A C 1
ATOM 679 O O . LEU A 1 94 ? 0.012 -10.001 4.466 1.00 96.06 94 LEU A O 1
ATOM 683 N N . ASP A 1 95 ? -1.431 -11.643 4.969 1.00 96.50 95 ASP A N 1
ATOM 684 C CA . ASP A 1 95 ? -1.338 -11.417 6.416 1.00 96.50 95 ASP A CA 1
ATOM 685 C C . ASP A 1 95 ? 0.087 -11.681 6.927 1.00 96.50 95 ASP A C 1
ATOM 687 O O . ASP A 1 95 ? 0.619 -10.885 7.705 1.00 96.50 95 ASP A O 1
ATOM 691 N N . ALA A 1 96 ? 0.753 -12.734 6.435 1.00 96.81 96 ALA A N 1
ATOM 692 C CA . ALA A 1 96 ? 2.148 -13.018 6.773 1.00 96.81 96 ALA A CA 1
ATOM 693 C C . ALA A 1 96 ? 3.085 -11.851 6.402 1.00 96.81 96 ALA A C 1
ATOM 695 O O . ALA A 1 96 ? 3.899 -11.423 7.226 1.00 96.81 96 ALA A O 1
ATOM 696 N N . ALA A 1 97 ? 2.930 -11.278 5.205 1.00 96.94 97 ALA A N 1
ATOM 697 C CA . ALA A 1 97 ? 3.705 -10.123 4.753 1.00 96.94 97 ALA A CA 1
ATOM 698 C C . ALA A 1 97 ? 3.487 -8.867 5.622 1.00 96.94 97 ALA A C 1
ATOM 700 O O . ALA A 1 97 ? 4.433 -8.104 5.874 1.00 96.94 97 ALA A O 1
ATOM 701 N N . LEU A 1 98 ? 2.260 -8.667 6.121 1.00 96.88 98 LEU A N 1
ATOM 702 C CA . LEU A 1 98 ? 1.898 -7.555 7.008 1.00 96.88 98 LEU A CA 1
ATOM 703 C C . LEU A 1 98 ? 2.328 -7.750 8.470 1.00 96.88 98 LEU A C 1
ATOM 705 O O . LEU A 1 98 ? 2.390 -6.782 9.230 1.00 96.88 98 LEU A O 1
ATOM 709 N N . ARG A 1 99 ? 2.649 -8.977 8.883 1.00 95.00 99 ARG A N 1
ATOM 710 C CA . ARG A 1 99 ? 3.283 -9.246 10.184 1.00 95.00 99 ARG A CA 1
ATOM 711 C C . ARG A 1 99 ? 4.807 -9.190 10.121 1.00 95.00 99 ARG A C 1
ATOM 713 O O . ARG A 1 99 ? 5.447 -8.993 11.152 1.00 95.00 99 ARG A O 1
ATOM 720 N N . GLY A 1 100 ? 5.383 -9.375 8.934 1.00 93.25 100 GLY A N 1
ATOM 721 C CA . GLY A 1 100 ? 6.820 -9.298 8.703 1.00 93.25 100 GLY A CA 1
ATOM 722 C C . GLY A 1 100 ? 7.377 -7.870 8.735 1.00 93.25 100 GLY A C 1
ATOM 723 O O . GLY A 1 100 ? 6.657 -6.889 8.911 1.00 93.25 100 GLY A O 1
ATOM 724 N N . ASN A 1 101 ? 8.691 -7.762 8.527 1.00 92.56 101 ASN A N 1
ATOM 725 C CA . ASN A 1 101 ? 9.404 -6.482 8.422 1.00 92.56 101 ASN A CA 1
ATOM 726 C C . ASN A 1 101 ? 10.364 -6.421 7.216 1.00 92.56 101 ASN A C 1
ATOM 728 O O . ASN A 1 101 ? 11.148 -5.481 7.079 1.00 92.56 101 ASN A O 1
ATOM 732 N N . ALA A 1 102 ? 10.323 -7.437 6.346 1.00 93.50 102 ALA A N 1
ATOM 733 C CA . ALA A 1 102 ? 11.166 -7.488 5.160 1.00 93.50 102 ALA A CA 1
ATOM 734 C C . ALA A 1 102 ? 10.830 -6.312 4.222 1.00 93.50 102 ALA A C 1
ATOM 736 O O . ALA A 1 102 ? 9.644 -5.994 4.046 1.00 93.50 102 ALA A O 1
ATOM 737 N N . PRO A 1 103 ? 11.835 -5.639 3.640 1.00 92.56 103 PRO A N 1
ATOM 738 C CA . PRO A 1 103 ? 11.589 -4.601 2.651 1.00 92.56 103 PRO A CA 1
ATOM 739 C C . PRO A 1 103 ? 11.011 -5.215 1.364 1.00 92.56 103 PRO A C 1
ATOM 741 O O . PRO A 1 103 ? 11.333 -6.360 1.031 1.00 92.56 103 PRO A O 1
ATOM 744 N N . PRO A 1 104 ? 10.170 -4.477 0.619 1.00 95.06 104 PRO A N 1
ATOM 745 C CA . PRO A 1 104 ? 9.740 -4.918 -0.697 1.00 95.06 104 PRO A CA 1
ATOM 746 C C . PRO A 1 104 ? 10.911 -4.851 -1.686 1.00 95.06 104 PRO A C 1
ATOM 748 O O . PRO A 1 104 ? 11.857 -4.081 -1.505 1.00 95.06 104 PRO A O 1
ATOM 751 N N . ARG A 1 105 ? 10.829 -5.620 -2.772 1.00 95.56 105 ARG A N 1
ATOM 752 C CA . ARG A 1 105 ? 11.778 -5.550 -3.893 1.00 95.56 105 ARG A CA 1
ATOM 753 C C . ARG A 1 105 ? 11.045 -5.382 -5.212 1.00 95.56 105 ARG A C 1
ATOM 755 O O . ARG A 1 105 ? 9.997 -5.987 -5.413 1.00 95.56 105 ARG A O 1
ATOM 762 N N . TRP A 1 106 ? 11.618 -4.621 -6.134 1.00 96.38 106 TRP A N 1
ATOM 763 C CA . TRP A 1 106 ? 11.116 -4.569 -7.503 1.00 96.38 106 TRP A CA 1
ATOM 764 C C . TRP A 1 106 ? 11.309 -5.919 -8.190 1.00 96.38 106 TRP A C 1
ATOM 766 O O . TRP A 1 106 ? 12.392 -6.500 -8.141 1.00 96.38 106 TRP A O 1
ATOM 776 N N . VAL A 1 107 ? 10.252 -6.409 -8.833 1.00 97.44 107 VAL A N 1
ATOM 777 C CA . VAL A 1 107 ? 10.330 -7.543 -9.769 1.00 97.44 107 VAL A CA 1
ATOM 778 C C . VAL A 1 107 ? 10.054 -7.109 -11.207 1.00 97.44 107 VAL A C 1
ATOM 780 O O . VAL A 1 107 ? 10.497 -7.775 -12.137 1.00 97.44 107 VAL A O 1
ATOM 783 N N . ALA A 1 108 ? 9.388 -5.966 -11.388 1.00 95.69 108 ALA A N 1
ATOM 784 C CA . ALA A 1 108 ? 9.232 -5.277 -12.663 1.00 95.69 108 ALA A CA 1
ATOM 785 C C . ALA A 1 108 ? 9.045 -3.770 -12.418 1.00 95.69 108 ALA A C 1
ATOM 787 O O . ALA A 1 108 ? 8.308 -3.393 -11.512 1.00 95.69 108 ALA A O 1
ATOM 788 N N . GLY A 1 109 ? 9.677 -2.910 -13.219 1.00 94.19 109 GLY A N 1
ATOM 789 C CA . GLY A 1 109 ? 9.612 -1.454 -13.046 1.00 94.19 109 GLY A CA 1
ATOM 790 C C . GLY A 1 109 ? 10.614 -0.889 -12.015 1.00 94.19 109 GLY A C 1
ATOM 791 O O . GLY A 1 109 ? 11.587 -1.571 -11.681 1.00 94.19 109 GLY A O 1
ATOM 792 N N . PRO A 1 110 ? 10.417 0.357 -11.538 1.00 93.94 110 PRO A N 1
ATOM 793 C CA . PRO A 1 110 ? 9.305 1.240 -11.884 1.00 93.94 110 PRO A CA 1
ATOM 794 C C . PRO A 1 110 ? 9.334 1.609 -13.370 1.00 93.94 110 PRO A C 1
ATOM 796 O O . PRO A 1 110 ? 10.390 1.894 -13.936 1.00 93.94 110 PRO A O 1
ATOM 799 N N . PHE A 1 111 ? 8.176 1.563 -14.015 1.00 94.19 111 PHE A N 1
ATOM 800 C CA . PHE A 1 111 ? 8.015 1.986 -15.398 1.00 94.19 111 PHE A CA 1
ATOM 801 C C . PHE A 1 111 ? 7.708 3.489 -15.460 1.00 94.19 111 PHE A C 1
ATOM 803 O O . PHE A 1 111 ? 7.159 4.044 -14.504 1.00 94.19 111 PHE A O 1
ATOM 810 N N . PRO A 1 112 ? 8.051 4.171 -16.567 1.00 91.56 112 PRO A N 1
ATOM 811 C CA . PRO A 1 112 ? 7.645 5.554 -16.769 1.00 91.56 112 PRO A CA 1
ATOM 812 C C . PRO A 1 112 ? 6.123 5.698 -16.691 1.00 91.56 112 PRO A C 1
ATOM 814 O O . PRO A 1 112 ? 5.390 4.889 -17.260 1.00 91.56 112 PRO A O 1
ATOM 817 N N . CYS A 1 113 ? 5.659 6.745 -16.012 1.00 90.44 113 CYS A N 1
ATOM 818 C CA . CYS A 1 113 ? 4.240 7.076 -15.966 1.00 90.44 113 CYS A CA 1
ATOM 819 C C . CYS A 1 113 ? 3.746 7.453 -17.379 1.00 90.44 113 CYS A C 1
ATOM 821 O O . CYS A 1 113 ? 4.377 8.310 -18.012 1.00 90.44 113 CYS A O 1
ATOM 823 N N . PRO A 1 114 ? 2.668 6.832 -17.897 1.00 90.00 114 PRO A N 1
ATOM 824 C CA . PRO A 1 114 ? 2.108 7.195 -19.195 1.00 90.00 114 PRO A CA 1
ATOM 825 C C . PRO A 1 114 ? 1.665 8.670 -19.252 1.00 90.00 114 PRO A C 1
ATOM 827 O O . PRO A 1 114 ? 1.218 9.213 -18.240 1.00 90.00 114 PRO A O 1
ATOM 830 N N . PRO A 1 115 ? 1.751 9.344 -20.415 1.00 86.94 115 PRO A N 1
ATOM 831 C CA . PRO A 1 115 ? 1.332 10.744 -20.550 1.00 86.94 115 PRO A CA 1
ATOM 832 C C . PRO A 1 115 ? -0.156 10.988 -20.245 1.00 86.94 115 PRO A C 1
ATOM 834 O O . PRO A 1 115 ? -0.535 12.091 -19.866 1.00 86.94 115 PRO A O 1
ATOM 837 N N . ASP A 1 116 ? -0.984 9.963 -20.422 1.00 88.69 116 ASP A N 1
ATOM 838 C CA . ASP A 1 116 ? -2.436 9.923 -20.237 1.00 88.69 116 ASP A CA 1
ATOM 839 C C . ASP A 1 116 ? -2.854 9.271 -18.905 1.00 88.69 116 ASP A C 1
ATOM 841 O O . ASP A 1 116 ? -3.997 8.866 -18.735 1.00 88.69 116 ASP A O 1
ATOM 845 N N . ALA A 1 117 ? -1.934 9.176 -17.940 1.00 85.69 117 ALA A N 1
ATOM 846 C CA . ALA A 1 117 ? -2.159 8.486 -16.671 1.00 85.69 117 ALA A CA 1
ATOM 847 C C . ALA A 1 117 ? -3.179 9.156 -15.731 1.00 85.69 117 ALA A C 1
ATOM 849 O O . ALA A 1 117 ? -3.647 8.509 -14.794 1.00 85.69 117 ALA A O 1
ATOM 850 N N . LEU A 1 118 ? -3.485 10.441 -15.933 1.00 83.44 118 LEU A N 1
ATOM 851 C CA . LEU A 1 118 ? -4.453 11.187 -15.127 1.00 83.44 118 LEU A CA 1
ATOM 8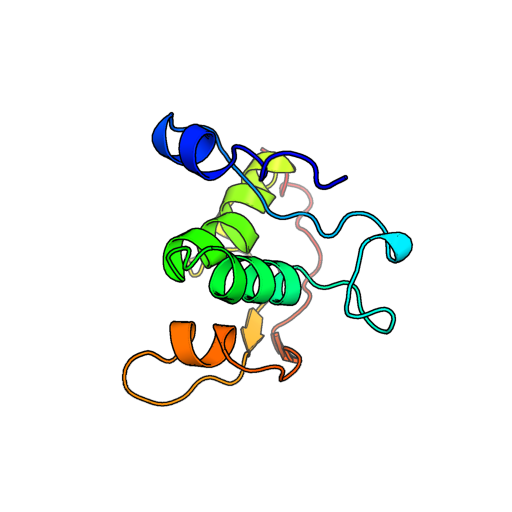52 C C . LEU A 1 118 ? -5.870 11.016 -15.687 1.00 83.44 118 LEU A C 1
ATOM 854 O O . LEU A 1 118 ? -6.070 11.106 -16.898 1.00 83.44 118 LEU A O 1
ATOM 858 N N . ARG A 1 119 ? -6.838 10.802 -14.793 1.00 75.44 119 ARG A N 1
ATOM 859 C CA . ARG A 1 119 ? -8.271 10.721 -15.106 1.00 75.44 119 ARG A CA 1
ATOM 860 C C . ARG A 1 119 ? -8.965 12.078 -15.020 1.00 75.44 119 ARG A C 1
ATOM 862 O O . ARG A 1 119 ? -8.578 12.897 -14.156 1.00 75.44 119 ARG A O 1
#

Radius of gyration: 15.1 Å; chains: 1; bounding box: 35×33×46 Å

Secondary structure (DSSP, 8-state):
-PPPPPTHHHHHHTT---------GGG-S-TT---HHHHHHHHHHHH---HHHHHHHHTHHHHHHHTB-GGGGSSSSS--S-EEE----SS-HHHHHHH--PPPEEEE-PPPPPTT-B-